Protein AF-A0A937Z5Y4-F1 (afdb_monomer_lite)

Secondary structure (DSSP, 8-state):
--HHHHHHHT---EEP--HHHHHTTSTT---BTTTBGGGGGG-TTTHHHHHHHHHHHHHHHHHHT--EEEE-S-TT--HHHHHHSTTTTS-HHHHHHHHHHHHHHTT-SSSS-EEEE-----SS-TT-GGG-

Radius of gyration: 15.68 Å; chains: 1; bounding box: 41×36×39 Å

Sequence (132 aa):
MEFGDFIRSGRTALGDGSIYERLRRDPAVVVDPFIFHGGLIYDPRFSPTLAAIHREYIDVSRKAGLPMLALTDTWRASADRVARSAHAARDVNADNARFLKTIAAGYGSDGPPIFVGGLIGPKGDAYKPEEA

Structure (mmCIF, N/CA/C/O backbone):
data_AF-A0A937Z5Y4-F1
#
_entry.id   AF-A0A937Z5Y4-F1
#
loop_
_atom_site.group_PDB
_atom_site.id
_atom_site.type_symbol
_atom_site.label_atom_id
_atom_site.label_alt_id
_atom_site.label_comp_id
_atom_site.label_asym_id
_atom_site.label_entity_id
_atom_site.label_seq_id
_atom_site.pdbx_PDB_ins_code
_atom_site.Cartn_x
_atom_site.Cartn_y
_atom_site.Cartn_z
_atom_site.occupancy
_atom_site.B_iso_or_equiv
_atom_site.auth_seq_id
_atom_site.auth_comp_id
_atom_site.auth_asym_id
_atom_site.auth_atom_id
_atom_site.pdbx_PDB_model_num
ATOM 1 N N . MET A 1 1 ? -18.331 8.750 6.735 1.00 83.81 1 MET A N 1
ATOM 2 C CA . MET A 1 1 ? -17.524 9.912 7.168 1.00 83.81 1 MET A CA 1
ATOM 3 C C . MET A 1 1 ? -16.511 10.158 6.079 1.00 83.81 1 MET A C 1
ATOM 5 O O . MET A 1 1 ? -15.745 9.247 5.790 1.00 83.81 1 MET A O 1
ATOM 9 N N . GLU A 1 2 ? -16.533 11.338 5.473 1.00 92.25 2 GLU A N 1
ATOM 10 C CA . GLU A 1 2 ? -15.569 11.703 4.437 1.00 92.25 2 GLU A CA 1
ATOM 11 C C . GLU A 1 2 ? -14.201 12.031 5.048 1.00 92.25 2 GLU A C 1
ATOM 13 O O . GLU A 1 2 ? -14.106 12.477 6.195 1.00 92.25 2 GLU A O 1
ATOM 18 N N . PHE A 1 3 ? -13.127 11.836 4.278 1.00 94.00 3 PHE A N 1
ATOM 19 C CA . PHE A 1 3 ? -11.758 12.061 4.761 1.00 94.00 3 PHE A CA 1
ATOM 20 C C . PHE A 1 3 ? -11.522 13.510 5.216 1.00 94.00 3 PHE A C 1
ATOM 22 O O . PHE A 1 3 ? -10.907 13.745 6.253 1.00 94.00 3 PHE A O 1
ATOM 29 N N . GLY A 1 4 ? -12.067 14.493 4.489 1.00 95.69 4 GLY A N 1
ATOM 30 C CA . GLY A 1 4 ? -11.947 15.908 4.857 1.00 95.69 4 GLY A CA 1
ATOM 31 C C . GLY A 1 4 ? -12.576 16.233 6.216 1.00 95.69 4 GLY A C 1
ATOM 32 O O . GLY A 1 4 ? -12.020 17.020 6.980 1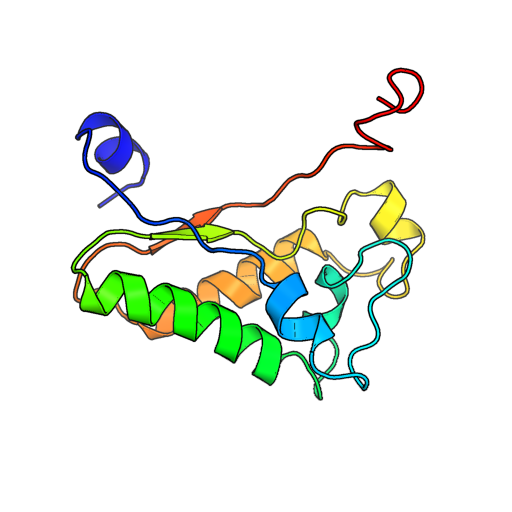.00 95.69 4 GLY A O 1
ATOM 33 N N . ASP A 1 5 ? -13.696 15.591 6.551 1.00 95.69 5 ASP A N 1
ATOM 34 C CA . ASP A 1 5 ? -14.355 15.770 7.848 1.00 95.69 5 ASP A CA 1
ATOM 35 C C . ASP A 1 5 ? -13.576 15.085 8.968 1.00 95.69 5 ASP A C 1
ATOM 37 O O . ASP A 1 5 ? -13.445 15.639 10.059 1.00 95.69 5 ASP A O 1
ATOM 41 N N . PHE A 1 6 ? -12.997 13.914 8.685 1.00 95.62 6 PHE A N 1
ATOM 42 C CA . PHE A 1 6 ? -12.093 13.244 9.614 1.00 95.62 6 PHE A CA 1
ATOM 43 C C . PHE A 1 6 ? -10.899 14.140 9.979 1.00 95.62 6 PHE A C 1
ATOM 45 O O . PHE A 1 6 ? -10.650 14.349 11.166 1.00 95.62 6 PHE A O 1
ATOM 52 N N . ILE A 1 7 ? -10.224 14.745 8.997 1.00 95.62 7 ILE A N 1
ATOM 53 C CA . ILE A 1 7 ? -9.094 15.652 9.255 1.00 95.62 7 ILE A CA 1
ATOM 54 C C . ILE A 1 7 ? -9.520 16.852 10.113 1.00 95.62 7 ILE A C 1
ATOM 56 O O . ILE A 1 7 ? -8.854 17.172 11.096 1.00 95.62 7 ILE A O 1
ATOM 60 N N . ARG A 1 8 ? -10.664 17.481 9.807 1.00 97.31 8 ARG A N 1
ATOM 61 C CA . ARG A 1 8 ? -11.192 18.607 10.604 1.00 97.31 8 ARG A CA 1
ATOM 62 C C . ARG A 1 8 ? -11.590 18.208 12.023 1.00 97.31 8 ARG A C 1
ATOM 64 O O . ARG A 1 8 ? -11.564 19.052 12.912 1.00 97.31 8 ARG A O 1
ATOM 71 N N . SER A 1 9 ? -11.957 16.946 12.241 1.00 95.50 9 SER A N 1
ATOM 72 C CA . SER A 1 9 ? -12.356 16.453 13.562 1.00 95.50 9 SER A CA 1
ATOM 73 C C . SER A 1 9 ? -11.198 16.358 14.561 1.00 95.50 9 SER A C 1
ATOM 75 O O . SER A 1 9 ? -11.455 16.224 15.755 1.00 95.50 9 SER A O 1
ATOM 77 N N . GLY A 1 10 ? -9.939 16.379 14.100 1.00 94.31 10 GLY A N 1
ATOM 78 C CA . GLY A 1 10 ? -8.759 16.243 14.965 1.00 94.31 10 GLY A CA 1
ATOM 79 C C . GLY A 1 10 ? -8.630 14.876 15.650 1.00 94.31 10 GLY A C 1
ATOM 80 O O . GLY A 1 10 ? -7.829 14.718 16.569 1.00 94.31 10 GLY A O 1
ATOM 81 N N . ARG A 1 11 ? -9.431 13.886 15.238 1.00 94.06 11 ARG A N 1
ATOM 82 C CA . ARG A 1 11 ? -9.402 12.529 15.791 1.00 94.06 11 ARG A CA 1
ATOM 83 C C . ARG A 1 11 ? -8.162 11.772 15.324 1.00 94.06 11 ARG A C 1
ATOM 85 O O . ARG A 1 11 ? -7.707 11.924 14.195 1.00 94.06 11 ARG A O 1
ATOM 92 N N . THR A 1 12 ? -7.673 10.880 16.176 1.00 96.19 12 THR A N 1
ATOM 93 C CA . THR A 1 12 ? -6.567 9.977 15.845 1.00 96.19 12 THR A CA 1
ATOM 94 C C . THR A 1 12 ? -7.011 8.877 14.877 1.00 96.19 12 THR A C 1
ATOM 96 O O . THR A 1 12 ? -8.111 8.336 15.007 1.00 96.19 12 THR A O 1
ATOM 99 N N . ALA A 1 13 ? -6.123 8.512 13.952 1.00 96.94 13 ALA A N 1
ATOM 100 C CA . ALA A 1 13 ? -6.197 7.300 13.139 1.00 96.94 13 ALA A CA 1
ATOM 101 C C . ALA A 1 13 ? -4.911 6.484 13.293 1.00 96.94 13 ALA A C 1
ATOM 103 O O . ALA A 1 13 ? -3.868 7.020 13.671 1.00 96.94 13 ALA A O 1
ATOM 104 N N . LEU A 1 14 ? -4.990 5.196 12.973 1.00 98.00 14 LEU A N 1
ATOM 105 C CA . LEU A 1 14 ? -3.813 4.354 12.790 1.00 98.00 14 LEU A CA 1
ATOM 106 C C . LEU A 1 14 ? -3.354 4.398 11.332 1.00 98.00 14 LEU A C 1
ATOM 108 O O . LEU A 1 14 ? -4.175 4.467 10.419 1.00 98.00 14 LEU A O 1
ATOM 112 N N . GLY A 1 15 ? -2.042 4.338 11.135 1.00 96.31 15 GLY A N 1
ATOM 113 C CA . GLY A 1 15 ? -1.435 4.015 9.850 1.00 96.31 15 GLY A CA 1
ATOM 114 C C . GLY A 1 15 ? -0.987 2.559 9.828 1.00 96.31 15 GLY A C 1
ATOM 115 O O . GLY A 1 15 ? -0.737 1.949 10.873 1.00 96.31 15 GLY A O 1
ATOM 116 N N . ASP A 1 16 ? -0.875 2.012 8.632 1.00 94.50 16 ASP A N 1
ATOM 117 C CA . ASP A 1 16 ? -0.178 0.767 8.366 1.00 94.50 16 ASP A CA 1
ATOM 118 C C . ASP A 1 16 ? 1.325 0.872 8.672 1.00 94.50 16 ASP A C 1
ATOM 120 O O . ASP A 1 16 ? 1.964 1.923 8.578 1.00 94.50 16 ASP A O 1
ATOM 124 N N . GLY A 1 17 ? 1.890 -0.257 9.100 1.00 95.31 17 GLY A N 1
ATOM 125 C CA . GLY A 1 17 ? 3.332 -0.428 9.234 1.00 95.31 17 GLY A CA 1
ATOM 126 C C . GLY A 1 17 ? 3.959 -0.923 7.931 1.00 95.31 17 GLY A C 1
ATOM 127 O O . GLY A 1 17 ? 3.320 -0.984 6.884 1.00 95.31 17 GLY A O 1
ATOM 128 N N . SER A 1 18 ? 5.229 -1.327 7.988 1.00 95.44 18 SER A N 1
ATOM 129 C CA . SER A 1 18 ? 5.905 -1.836 6.792 1.00 95.44 18 SER A CA 1
ATOM 130 C C . SER A 1 18 ? 5.331 -3.179 6.330 1.00 95.44 18 SER A C 1
ATOM 132 O O . SER A 1 18 ? 5.569 -4.221 6.947 1.00 95.44 18 SER A O 1
ATOM 134 N N . ILE A 1 19 ? 4.651 -3.156 5.180 1.00 96.88 19 ILE A N 1
ATOM 135 C CA . ILE A 1 19 ? 4.208 -4.349 4.449 1.00 96.88 19 ILE A CA 1
ATOM 136 C C . ILE A 1 19 ? 5.418 -5.198 4.026 1.00 96.88 19 ILE A C 1
ATOM 138 O O . ILE A 1 19 ? 5.449 -6.413 4.233 1.00 96.88 19 ILE A O 1
ATOM 142 N N . TYR A 1 20 ? 6.468 -4.558 3.501 1.00 95.56 20 TYR A N 1
ATOM 143 C CA . TYR A 1 20 ? 7.660 -5.257 3.016 1.00 95.56 20 TYR A CA 1
ATOM 144 C C . TYR A 1 20 ? 8.416 -6.006 4.120 1.00 95.56 20 TYR A C 1
ATOM 146 O O . TYR A 1 20 ? 8.866 -7.128 3.899 1.00 95.56 20 TYR A O 1
ATOM 154 N N . GLU A 1 21 ? 8.521 -5.436 5.324 1.00 96.62 21 GLU A N 1
ATOM 155 C CA . GLU A 1 21 ? 9.193 -6.094 6.458 1.00 96.62 21 GLU A CA 1
ATOM 156 C C . GLU A 1 21 ? 8.519 -7.409 6.868 1.00 96.62 21 GLU A C 1
ATOM 158 O O . GLU A 1 21 ? 9.148 -8.286 7.468 1.00 96.62 21 GLU A O 1
ATOM 163 N N . ARG A 1 22 ? 7.232 -7.553 6.545 1.00 96.00 22 ARG A N 1
ATOM 164 C CA . ARG A 1 22 ? 6.479 -8.787 6.741 1.00 96.00 22 ARG A CA 1
ATOM 165 C C . ARG A 1 22 ? 6.664 -9.752 5.578 1.00 96.00 22 ARG A C 1
ATOM 167 O O . ARG A 1 22 ? 6.920 -10.926 5.825 1.00 96.00 22 ARG A O 1
ATOM 174 N N . LEU A 1 23 ? 6.599 -9.250 4.345 1.00 95.56 23 LEU A N 1
ATOM 175 C CA . LEU A 1 23 ? 6.806 -10.036 3.125 1.00 95.56 23 LEU A CA 1
ATOM 176 C C . LEU A 1 23 ? 8.196 -10.680 3.071 1.00 95.56 23 LEU A C 1
ATOM 178 O O . LEU A 1 23 ? 8.306 -11.874 2.825 1.00 95.56 23 LEU A O 1
ATOM 182 N N . ARG A 1 24 ? 9.258 -9.921 3.368 1.00 94.31 24 ARG A N 1
ATOM 183 C CA . ARG A 1 24 ? 10.654 -10.386 3.242 1.00 94.31 24 ARG A CA 1
ATOM 184 C C . ARG A 1 24 ? 11.042 -11.532 4.183 1.00 94.31 24 ARG A C 1
ATOM 186 O O . ARG A 1 24 ? 12.173 -12.005 4.127 1.00 94.31 24 ARG A O 1
ATOM 193 N N . ARG A 1 25 ? 10.159 -11.913 5.111 1.00 93.12 25 ARG A N 1
ATOM 194 C CA . ARG A 1 25 ? 10.365 -13.053 6.020 1.00 93.12 25 ARG A CA 1
ATOM 195 C C . ARG A 1 25 ? 10.170 -14.385 5.308 1.00 93.12 25 ARG A C 1
ATOM 197 O O . ARG A 1 25 ? 10.704 -15.386 5.771 1.00 93.12 25 ARG A O 1
ATOM 204 N N . ASP A 1 26 ? 9.421 -14.383 4.212 1.00 93.31 26 ASP A N 1
ATOM 205 C CA . ASP A 1 26 ? 9.315 -15.523 3.319 1.00 93.31 26 ASP A CA 1
ATOM 206 C C . ASP A 1 26 ? 10.393 -15.402 2.224 1.00 93.31 26 ASP A C 1
ATOM 208 O O . ASP A 1 26 ? 10.319 -14.493 1.392 1.00 93.31 26 ASP A O 1
ATOM 212 N N . PRO A 1 27 ? 11.406 -16.291 2.202 1.00 92.44 27 PRO A N 1
ATOM 213 C CA . PRO A 1 27 ? 12.475 -16.241 1.208 1.00 92.44 27 PRO A CA 1
ATOM 214 C C . PRO A 1 27 ? 11.991 -16.538 -0.218 1.00 92.44 27 PRO A C 1
ATOM 216 O O . PRO A 1 27 ? 12.729 -16.282 -1.167 1.00 92.44 27 PRO A O 1
ATOM 219 N N . ALA A 1 28 ? 10.778 -17.076 -0.392 1.00 94.12 28 ALA A N 1
ATOM 220 C CA . ALA A 1 28 ? 10.193 -17.290 -1.709 1.00 94.12 28 ALA A CA 1
ATOM 221 C C . ALA A 1 28 ? 9.683 -15.987 -2.349 1.00 94.12 28 ALA A C 1
ATOM 223 O O . ALA A 1 28 ? 9.484 -15.949 -3.566 1.00 94.12 28 ALA A O 1
ATOM 224 N N . VAL A 1 29 ? 9.474 -14.924 -1.561 1.00 93.81 29 VAL A N 1
ATOM 225 C CA . VAL A 1 29 ? 8.998 -13.636 -2.074 1.00 93.81 29 VAL A CA 1
ATOM 226 C C . VAL A 1 29 ? 10.103 -12.961 -2.880 1.00 93.81 29 VAL A C 1
ATOM 228 O O . VAL A 1 29 ? 11.099 -12.479 -2.342 1.00 93.81 29 VAL A O 1
ATOM 231 N N . VAL A 1 30 ? 9.879 -12.864 -4.189 1.00 92.31 30 VAL A N 1
ATOM 232 C CA . VAL A 1 30 ? 10.726 -12.110 -5.116 1.00 92.31 30 VAL A CA 1
ATOM 233 C C . VAL A 1 30 ? 9.987 -10.847 -5.537 1.00 92.31 30 VAL A C 1
ATOM 235 O O . VAL A 1 30 ? 8.861 -10.906 -6.021 1.00 92.31 30 VAL A O 1
ATOM 238 N N . VAL A 1 31 ? 10.626 -9.697 -5.348 1.00 95.19 31 VAL A N 1
ATOM 239 C CA . VAL A 1 31 ? 10.084 -8.377 -5.700 1.00 95.19 31 VAL A CA 1
ATOM 240 C C . VAL A 1 31 ? 10.616 -7.905 -7.052 1.00 95.19 31 VAL A C 1
ATOM 242 O O . VAL A 1 31 ? 11.725 -8.263 -7.447 1.00 95.19 31 VAL A O 1
ATOM 245 N N . ASP A 1 32 ? 9.849 -7.066 -7.750 1.00 96.31 32 ASP A N 1
ATOM 246 C CA . ASP A 1 32 ? 10.295 -6.473 -9.014 1.00 96.31 32 ASP A CA 1
ATOM 247 C C . ASP A 1 32 ? 11.471 -5.499 -8.766 1.00 96.31 32 ASP A C 1
ATOM 249 O O . ASP A 1 32 ? 11.438 -4.720 -7.805 1.00 96.31 32 ASP A O 1
ATOM 253 N N . PRO A 1 33 ? 12.519 -5.499 -9.609 1.00 95.69 33 PRO A N 1
ATOM 254 C CA . PRO A 1 33 ? 13.698 -4.658 -9.396 1.00 95.69 33 PRO A CA 1
ATOM 255 C C . PRO A 1 33 ? 13.424 -3.146 -9.496 1.00 95.69 33 PRO A C 1
ATOM 257 O O . PRO A 1 33 ? 14.183 -2.350 -8.939 1.00 95.69 33 PRO A O 1
ATOM 260 N N . PHE A 1 34 ? 12.354 -2.725 -10.175 1.00 96.25 34 PHE A N 1
ATOM 261 C CA . PHE A 1 34 ? 12.029 -1.317 -10.410 1.00 96.25 34 PHE A CA 1
ATOM 262 C C . PHE A 1 34 ? 10.886 -0.816 -9.532 1.00 96.25 34 PHE A C 1
ATOM 264 O O . PHE A 1 34 ? 11.012 0.273 -8.960 1.00 96.25 34 PHE A O 1
ATOM 271 N N . ILE A 1 35 ? 9.816 -1.608 -9.394 1.00 97.19 35 ILE A N 1
ATOM 272 C CA . ILE A 1 35 ? 8.603 -1.247 -8.636 1.00 97.19 35 ILE A CA 1
ATOM 273 C C . ILE A 1 35 ? 8.446 -2.009 -7.314 1.00 97.19 35 ILE A C 1
ATOM 275 O O . ILE A 1 35 ? 7.473 -1.803 -6.588 1.00 97.19 35 ILE A O 1
ATOM 279 N N . PHE A 1 36 ? 9.422 -2.843 -6.952 1.00 95.56 36 PHE A N 1
ATOM 280 C CA . PHE A 1 36 ? 9.476 -3.546 -5.674 1.00 95.56 36 PHE A CA 1
ATOM 281 C C . PHE A 1 36 ? 8.253 -4.451 -5.443 1.00 95.56 36 PHE A C 1
ATOM 283 O O . PHE A 1 36 ? 7.871 -5.204 -6.339 1.00 95.56 36 PHE A O 1
ATOM 290 N N . HIS A 1 37 ? 7.647 -4.433 -4.252 1.00 96.38 37 HIS A N 1
ATOM 291 C CA . HIS A 1 37 ? 6.492 -5.284 -3.949 1.00 96.38 37 HIS A CA 1
ATOM 292 C C . HIS A 1 37 ? 5.184 -4.822 -4.621 1.00 96.38 37 HIS A C 1
ATOM 294 O O . HIS A 1 37 ? 4.210 -5.567 -4.590 1.00 96.38 37 HIS A O 1
ATOM 300 N N . GLY A 1 38 ? 5.163 -3.671 -5.307 1.00 97.19 38 GLY A N 1
ATOM 301 C CA . GLY A 1 38 ? 3.974 -3.188 -6.020 1.00 97.19 38 GLY A CA 1
ATOM 302 C C . GLY A 1 38 ? 3.531 -4.072 -7.191 1.00 97.19 38 GLY A C 1
ATOM 303 O O . GLY A 1 38 ? 2.389 -3.975 -7.634 1.00 97.19 38 GLY A O 1
ATOM 304 N N . GLY A 1 39 ? 4.411 -4.954 -7.681 1.00 97.44 39 GLY A N 1
ATOM 305 C CA . GLY A 1 39 ? 4.078 -5.977 -8.680 1.00 97.44 39 GLY A CA 1
ATOM 306 C C . GLY A 1 39 ? 3.455 -7.253 -8.098 1.00 97.44 39 GLY A C 1
ATOM 307 O O . GLY A 1 39 ? 2.863 -8.034 -8.842 1.00 97.44 39 GLY A O 1
ATOM 308 N N . LEU A 1 40 ? 3.533 -7.474 -6.776 1.00 97.56 40 LEU A N 1
ATOM 309 C CA . LEU A 1 40 ? 3.077 -8.727 -6.155 1.00 97.56 40 LEU A CA 1
ATOM 310 C C . LEU A 1 40 ? 1.562 -8.932 -6.238 1.00 97.56 40 LEU A C 1
ATOM 312 O O . LEU A 1 40 ? 1.107 -10.071 -6.161 1.00 97.56 40 LEU A O 1
ATOM 316 N N . ILE A 1 41 ? 0.779 -7.872 -6.464 1.00 97.94 41 ILE A N 1
ATOM 317 C CA . ILE A 1 41 ? -0.666 -7.986 -6.713 1.00 97.94 41 ILE A CA 1
ATOM 318 C C . ILE A 1 41 ? -0.995 -8.853 -7.940 1.00 97.94 41 ILE A C 1
ATOM 320 O O . ILE A 1 41 ? -2.095 -9.396 -8.025 1.00 97.94 41 ILE A O 1
ATOM 324 N N . TYR A 1 42 ? -0.054 -9.005 -8.878 1.00 97.88 42 TYR A N 1
ATOM 325 C CA . TYR A 1 42 ? -0.230 -9.807 -10.089 1.00 97.88 42 TYR A CA 1
ATOM 326 C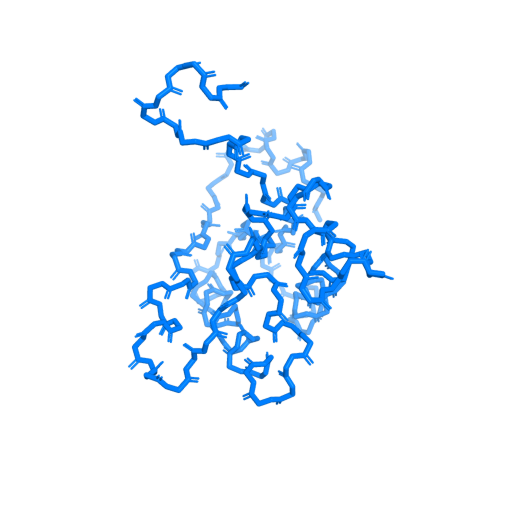 C . TYR A 1 42 ? 0.284 -11.240 -9.954 1.00 97.88 42 TYR A C 1
ATOM 328 O O . TYR A 1 42 ? 0.010 -12.055 -10.835 1.00 97.88 42 TYR A O 1
ATOM 336 N N . ASP A 1 43 ? 1.026 -11.559 -8.891 1.00 96.38 43 ASP A N 1
ATOM 337 C CA . ASP A 1 43 ? 1.485 -12.922 -8.641 1.00 96.38 43 ASP A CA 1
ATOM 338 C C . ASP A 1 43 ? 0.408 -13.675 -7.846 1.00 96.38 43 ASP A C 1
ATOM 340 O O . ASP A 1 43 ? 0.192 -13.364 -6.671 1.00 96.38 43 ASP A O 1
ATOM 344 N N . PRO A 1 44 ? -0.271 -14.681 -8.428 1.00 96.06 44 PRO A N 1
ATOM 345 C CA . PRO A 1 44 ? -1.328 -15.413 -7.733 1.00 96.06 44 PRO A CA 1
ATOM 346 C C . PRO A 1 44 ? -0.824 -16.179 -6.502 1.00 96.06 44 PRO A C 1
ATOM 348 O O . PRO A 1 44 ? -1.626 -16.553 -5.651 1.00 96.06 44 PRO A O 1
ATOM 351 N N . ARG A 1 45 ? 0.490 -16.411 -6.387 1.00 95.12 45 ARG A N 1
ATOM 352 C CA . ARG A 1 45 ? 1.099 -17.067 -5.225 1.00 95.12 45 ARG A CA 1
ATOM 353 C C . ARG A 1 45 ? 1.234 -16.114 -4.039 1.00 95.12 45 ARG A C 1
ATOM 355 O O . ARG A 1 45 ? 1.122 -16.559 -2.903 1.00 95.12 45 ARG A O 1
ATOM 362 N N . PHE A 1 46 ? 1.459 -14.820 -4.291 1.00 95.69 46 PHE A N 1
ATOM 363 C CA . PHE A 1 46 ? 1.783 -13.840 -3.245 1.00 95.69 46 PHE A CA 1
ATOM 364 C C . PHE A 1 46 ? 0.719 -12.768 -3.027 1.00 95.69 46 PHE A C 1
ATOM 366 O O . PHE A 1 46 ? 0.651 -12.217 -1.928 1.00 95.69 46 PHE A O 1
ATOM 373 N N . SER A 1 47 ? -0.156 -12.498 -3.998 1.00 97.31 47 SER A N 1
ATOM 374 C CA . SER A 1 47 ? -1.262 -11.554 -3.811 1.00 97.31 47 SER A CA 1
ATOM 375 C C . SER A 1 47 ? -2.193 -11.926 -2.642 1.00 97.31 47 SER A C 1
ATOM 377 O O . SER A 1 47 ? -2.606 -11.009 -1.924 1.00 97.31 47 SER A O 1
ATOM 379 N N . PRO A 1 48 ? -2.464 -13.215 -2.321 1.00 97.56 48 PRO A N 1
ATOM 380 C CA . PRO A 1 48 ? -3.223 -13.561 -1.118 1.00 97.56 48 PRO A CA 1
ATOM 381 C C . PRO A 1 48 ? -2.476 -13.213 0.175 1.00 97.56 48 PRO A C 1
ATOM 383 O O . PRO A 1 48 ? -3.089 -12.700 1.111 1.00 97.56 48 PRO A O 1
ATOM 386 N N . THR A 1 49 ? -1.159 -13.438 0.218 1.00 97.00 49 THR A N 1
ATOM 387 C CA . THR A 1 49 ? -0.299 -13.086 1.361 1.00 97.00 49 THR A CA 1
ATOM 388 C C . THR A 1 49 ? -0.242 -11.575 1.561 1.00 97.00 49 THR A C 1
ATOM 390 O O . THR A 1 49 ? -0.383 -11.093 2.683 1.00 97.00 49 THR A O 1
ATOM 393 N N . LEU A 1 50 ? -0.111 -10.813 0.473 1.00 97.75 50 LEU A N 1
ATOM 394 C CA . LEU A 1 50 ? -0.169 -9.354 0.504 1.00 97.75 50 LEU A CA 1
ATOM 395 C C . LEU A 1 50 ? -1.518 -8.864 1.054 1.00 97.75 50 LEU A C 1
ATOM 397 O O . LEU A 1 50 ? -1.554 -8.024 1.952 1.00 97.75 50 LEU A O 1
ATOM 401 N N . ALA A 1 51 ? -2.628 -9.443 0.584 1.00 98.44 51 ALA A N 1
ATOM 402 C CA . ALA A 1 51 ? -3.957 -9.117 1.094 1.00 98.44 51 ALA A CA 1
ATOM 403 C C . ALA A 1 51 ? -4.115 -9.468 2.580 1.00 98.44 51 ALA A C 1
ATOM 405 O O . ALA A 1 51 ? -4.756 -8.723 3.317 1.00 98.44 51 ALA A O 1
ATOM 406 N N . ALA A 1 52 ? -3.554 -10.595 3.028 1.00 98.19 52 ALA A N 1
ATOM 407 C CA . ALA A 1 52 ? -3.579 -10.994 4.432 1.00 98.19 52 ALA A CA 1
ATOM 408 C C . ALA A 1 52 ? -2.845 -9.977 5.317 1.00 98.19 52 ALA A C 1
ATOM 410 O O . ALA A 1 52 ? -3.396 -9.552 6.325 1.00 98.19 52 ALA A O 1
ATOM 411 N N . ILE A 1 53 ? -1.668 -9.503 4.900 1.00 98.25 53 ILE A N 1
ATOM 412 C CA . ILE A 1 53 ? -0.916 -8.491 5.653 1.00 98.25 53 ILE A CA 1
ATOM 413 C C . ILE A 1 53 ? -1.716 -7.185 5.794 1.00 98.25 53 ILE A C 1
ATOM 415 O O . ILE A 1 53 ? -1.794 -6.641 6.896 1.00 98.25 53 ILE A O 1
ATOM 419 N N . HIS A 1 54 ? -2.336 -6.703 4.711 1.00 98.56 54 HIS A N 1
ATOM 420 C CA . HIS A 1 54 ? -3.215 -5.525 4.752 1.00 98.56 54 HIS A CA 1
ATOM 421 C C . HIS A 1 54 ? -4.402 -5.727 5.700 1.00 98.56 54 HIS A C 1
ATOM 423 O O . HIS A 1 54 ? -4.676 -4.864 6.535 1.00 98.56 54 HIS A O 1
ATOM 429 N N . ARG A 1 55 ? -5.076 -6.884 5.618 1.00 98.50 55 ARG A N 1
ATOM 430 C CA . ARG A 1 55 ? -6.178 -7.239 6.529 1.00 98.50 55 ARG A CA 1
ATOM 431 C C . ARG A 1 55 ? -5.737 -7.220 7.982 1.00 98.50 55 ARG A C 1
ATOM 433 O O . ARG A 1 55 ? -6.407 -6.614 8.800 1.00 98.50 55 ARG A O 1
ATOM 440 N N . GLU A 1 56 ? -4.580 -7.783 8.299 1.00 98.06 56 GLU A N 1
ATOM 441 C CA . GLU A 1 56 ? -4.099 -7.804 9.677 1.00 98.06 56 GLU A CA 1
ATOM 442 C C . GLU A 1 56 ? -3.845 -6.398 10.250 1.00 98.06 56 GLU A C 1
ATOM 444 O O . GLU A 1 56 ? -4.115 -6.166 11.428 1.00 98.06 56 GLU A O 1
ATOM 449 N N . TYR A 1 57 ? -3.379 -5.434 9.444 1.00 98.38 57 TYR A N 1
ATOM 450 C CA . TYR A 1 57 ? -3.286 -4.038 9.894 1.00 98.38 57 TYR A CA 1
ATOM 451 C C . TYR A 1 57 ? -4.669 -3.408 10.120 1.00 98.38 57 TYR A C 1
ATOM 453 O O . TYR A 1 57 ? -4.874 -2.722 11.125 1.00 98.38 57 TYR A O 1
ATOM 461 N N . ILE A 1 58 ? -5.632 -3.686 9.238 1.00 98.25 58 ILE A N 1
ATOM 462 C CA . ILE A 1 58 ? -7.020 -3.233 9.399 1.00 98.25 58 ILE A CA 1
ATOM 463 C C . ILE A 1 58 ? -7.664 -3.874 10.636 1.00 98.25 58 ILE A C 1
ATOM 465 O O . ILE A 1 58 ? -8.326 -3.189 11.411 1.00 98.25 58 ILE A O 1
ATOM 469 N N . ASP A 1 59 ? -7.437 -5.161 10.889 1.00 98.12 59 ASP A N 1
ATOM 470 C CA . ASP A 1 59 ? -7.970 -5.878 12.050 1.00 98.12 59 ASP A CA 1
ATOM 471 C C . ASP A 1 59 ? -7.494 -5.248 13.365 1.00 98.12 59 ASP A C 1
ATOM 473 O O . ASP A 1 59 ? -8.269 -5.121 14.318 1.00 98.12 59 ASP A O 1
ATOM 477 N N . VAL A 1 60 ? -6.238 -4.787 13.413 1.00 97.94 60 VAL A N 1
ATOM 478 C CA . VAL A 1 60 ? -5.707 -4.036 14.560 1.00 97.94 60 VAL A CA 1
ATOM 479 C C . VAL A 1 60 ? -6.480 -2.732 14.766 1.00 97.94 60 VAL A C 1
ATOM 481 O O . VAL A 1 60 ? -6.865 -2.434 15.901 1.00 97.94 60 VAL A O 1
ATOM 484 N N . SER A 1 61 ? -6.767 -1.973 13.702 1.00 97.38 61 SER A N 1
ATOM 485 C CA . SER A 1 61 ? -7.545 -0.731 13.819 1.00 97.38 61 SER A CA 1
ATOM 486 C C . SER A 1 61 ? -8.989 -0.990 14.243 1.00 97.38 61 SER A C 1
ATOM 488 O O . SER A 1 61 ? -9.521 -0.277 15.099 1.00 97.38 61 SER A O 1
ATOM 490 N N . ARG A 1 62 ? -9.601 -2.060 13.722 1.00 96.94 62 ARG A N 1
ATOM 491 C CA . ARG A 1 62 ? -10.950 -2.505 14.091 1.00 96.94 62 ARG A CA 1
ATOM 492 C C . ARG A 1 62 ? -11.023 -2.882 15.561 1.00 96.94 62 ARG A C 1
ATOM 494 O O . ARG A 1 62 ? -11.899 -2.385 16.265 1.00 96.94 62 ARG A O 1
ATOM 501 N N . LYS A 1 63 ? -10.067 -3.675 16.049 1.00 97.44 63 LYS A N 1
ATOM 502 C CA . LYS A 1 63 ? -9.969 -4.049 17.466 1.00 97.44 63 LYS A CA 1
ATOM 503 C C . LYS A 1 63 ? -9.770 -2.833 18.374 1.00 97.44 63 LYS A C 1
ATOM 505 O O . LYS A 1 63 ? -10.296 -2.813 19.483 1.00 97.44 63 LYS A O 1
ATOM 510 N N . ALA A 1 64 ? -9.032 -1.826 17.910 1.00 97.19 64 ALA A N 1
ATOM 511 C CA . ALA A 1 64 ? -8.814 -0.581 18.642 1.00 97.19 64 ALA A CA 1
ATOM 512 C C . ALA A 1 64 ? -9.995 0.406 18.559 1.00 97.19 64 ALA A C 1
ATOM 514 O O . ALA A 1 64 ? -9.991 1.412 19.264 1.00 97.19 64 ALA A O 1
ATOM 515 N N . GLY A 1 65 ? -10.990 0.164 17.698 1.00 96.81 65 GLY A N 1
ATOM 516 C CA . GLY A 1 65 ? -12.083 1.109 17.460 1.00 96.81 65 GLY A CA 1
ATOM 517 C C . GLY A 1 65 ? -11.624 2.425 16.816 1.00 96.81 65 GLY A C 1
ATOM 518 O O . GLY A 1 65 ? -12.291 3.450 16.973 1.00 96.81 65 GLY A O 1
ATOM 519 N N . LEU A 1 66 ? -10.499 2.412 16.092 1.00 97.31 66 LEU A N 1
ATOM 520 C CA . LEU A 1 66 ? -9.901 3.598 15.478 1.00 97.31 66 LEU A CA 1
ATOM 521 C C . LEU A 1 66 ? -10.014 3.575 13.946 1.00 97.31 66 LEU A C 1
ATOM 523 O O . LEU A 1 66 ? -9.893 2.507 13.338 1.00 97.31 66 LEU A O 1
ATOM 527 N N . PRO A 1 67 ? -10.210 4.745 13.303 1.00 97.50 67 PRO A N 1
ATOM 528 C CA . PRO A 1 67 ? -10.044 4.878 11.862 1.00 97.50 67 PRO A CA 1
ATOM 529 C C . PRO A 1 67 ? -8.653 4.427 11.414 1.00 97.50 67 PRO A C 1
ATOM 531 O O . PRO A 1 67 ? -7.690 4.522 12.180 1.00 97.50 67 PRO A O 1
ATOM 534 N N . MET A 1 68 ? -8.541 4.004 10.160 1.00 97.56 68 MET A N 1
ATOM 535 C CA . MET A 1 68 ? -7.260 3.644 9.557 1.00 97.56 68 MET A CA 1
ATOM 536 C C . MET A 1 68 ? -7.016 4.427 8.275 1.00 97.56 68 MET A C 1
ATOM 538 O O . MET A 1 68 ? -7.931 4.599 7.475 1.00 97.56 68 MET A O 1
ATOM 542 N N . LEU A 1 69 ? -5.777 4.859 8.069 1.00 97.69 69 LEU A N 1
ATOM 543 C CA . LEU A 1 69 ? -5.244 5.201 6.757 1.00 97.69 69 LEU A CA 1
ATOM 544 C C . LEU A 1 69 ? -4.426 3.998 6.278 1.00 97.69 69 LEU A C 1
ATOM 546 O O . LEU A 1 69 ? -3.436 3.672 6.917 1.00 97.69 69 LEU A O 1
ATOM 550 N N . ALA A 1 70 ? -4.880 3.331 5.219 1.00 98.19 70 ALA A N 1
ATOM 551 C CA . ALA A 1 70 ? -4.189 2.223 4.567 1.00 98.19 70 ALA A CA 1
ATOM 552 C C . ALA A 1 70 ? -3.594 2.709 3.244 1.00 98.19 70 ALA A C 1
ATOM 554 O O . ALA A 1 70 ? -4.276 3.391 2.468 1.00 98.19 70 ALA A O 1
ATOM 555 N N . LEU A 1 71 ? -2.342 2.365 2.972 1.00 98.50 71 LEU A N 1
ATOM 556 C CA . LEU A 1 71 ? -1.577 2.911 1.862 1.00 98.50 71 LEU A CA 1
ATOM 557 C C . LEU A 1 71 ? -1.296 1.841 0.806 1.00 98.50 71 LEU A C 1
ATOM 559 O O . LEU A 1 71 ? -1.009 0.686 1.106 1.00 98.50 71 LEU A O 1
ATOM 563 N N . THR A 1 72 ? -1.405 2.218 -0.466 1.00 98.69 72 THR A N 1
ATOM 564 C CA . THR A 1 72 ? -1.127 1.306 -1.581 1.00 98.69 72 THR A CA 1
ATOM 565 C C . THR A 1 72 ? 0.346 0.899 -1.625 1.00 98.69 72 THR A C 1
ATOM 567 O O . THR A 1 72 ? 1.229 1.673 -1.264 1.00 98.69 72 THR A O 1
ATOM 570 N N . ASP A 1 73 ? 0.640 -0.275 -2.185 1.00 98.12 73 ASP A N 1
ATOM 571 C CA . ASP A 1 73 ? 2.004 -0.803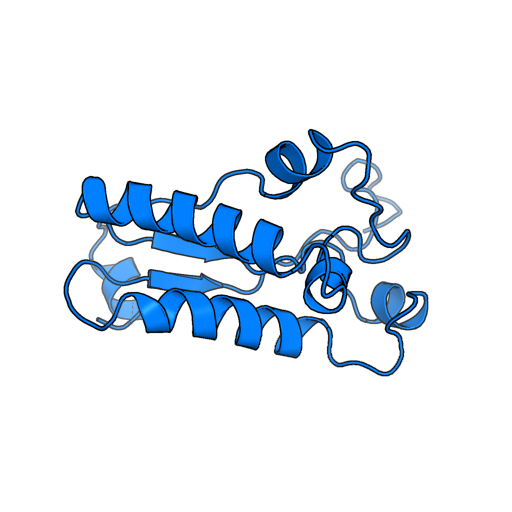 -2.351 1.00 98.12 73 ASP A CA 1
ATOM 572 C C . ASP A 1 73 ? 2.792 -0.115 -3.496 1.00 98.12 73 ASP A C 1
ATOM 574 O O . ASP A 1 73 ? 3.523 -0.734 -4.268 1.00 98.12 73 ASP A O 1
ATOM 578 N N . THR A 1 74 ? 2.633 1.204 -3.645 1.00 98.25 74 THR A N 1
ATOM 579 C CA . THR A 1 74 ? 3.050 1.991 -4.820 1.00 98.25 74 THR A CA 1
ATOM 580 C C . THR A 1 74 ? 4.235 2.917 -4.566 1.00 98.25 74 THR A C 1
ATOM 582 O O . THR A 1 74 ? 4.559 3.734 -5.424 1.00 98.25 74 THR A O 1
ATOM 585 N N . TRP A 1 75 ? 4.946 2.769 -3.441 1.00 96.62 75 TRP A N 1
ATOM 586 C CA . TRP A 1 75 ? 6.090 3.628 -3.086 1.00 96.62 75 TRP A CA 1
ATOM 587 C C . TRP A 1 75 ? 7.110 3.791 -4.231 1.00 96.62 75 TRP A C 1
ATOM 589 O O . TRP A 1 75 ? 7.646 4.876 -4.431 1.00 96.62 75 TRP A O 1
ATOM 599 N N . ARG A 1 76 ? 7.374 2.728 -5.010 1.00 96.12 76 ARG A N 1
ATOM 600 C CA . ARG A 1 76 ? 8.287 2.750 -6.174 1.00 96.12 76 ARG A CA 1
ATOM 601 C C . ARG A 1 76 ? 7.584 2.693 -7.537 1.00 96.12 76 ARG A C 1
ATOM 603 O O . ARG A 1 76 ? 8.248 2.483 -8.546 1.00 96.12 76 ARG A O 1
ATOM 610 N N . ALA A 1 77 ? 6.272 2.891 -7.607 1.00 97.19 77 ALA A N 1
ATOM 611 C CA . ALA A 1 77 ? 5.498 2.753 -8.842 1.00 97.19 77 ALA A CA 1
ATOM 612 C C . ALA A 1 77 ? 5.404 4.062 -9.657 1.00 97.19 77 ALA A C 1
ATOM 614 O O . ALA A 1 77 ? 4.350 4.381 -10.204 1.00 97.19 77 ALA A O 1
ATOM 615 N N . SER A 1 78 ? 6.489 4.840 -9.759 1.00 96.00 78 SER A N 1
ATOM 616 C CA . SER A 1 78 ? 6.522 6.006 -10.656 1.00 96.00 78 SER A CA 1
ATOM 617 C C . SER A 1 78 ? 6.488 5.575 -12.128 1.00 96.00 78 SER A C 1
ATOM 619 O O . SER A 1 78 ? 6.903 4.463 -12.456 1.00 96.00 78 SER A O 1
ATOM 621 N N . ALA A 1 79 ? 6.025 6.453 -13.025 1.00 95.50 79 ALA A N 1
ATOM 622 C CA . ALA A 1 79 ? 5.855 6.132 -14.447 1.00 95.50 79 ALA A CA 1
ATOM 623 C C . ALA A 1 79 ? 7.127 5.539 -15.091 1.00 95.50 79 ALA A C 1
ATOM 625 O O . ALA A 1 79 ? 7.066 4.466 -15.688 1.00 95.50 79 ALA A O 1
ATOM 626 N N . ASP A 1 80 ? 8.292 6.164 -14.883 1.00 95.31 80 ASP A N 1
ATOM 627 C CA . ASP A 1 80 ? 9.593 5.663 -15.356 1.00 95.31 80 ASP A CA 1
ATOM 628 C C . ASP A 1 80 ? 9.955 4.275 -14.810 1.00 95.31 80 ASP A C 1
ATOM 630 O O . ASP A 1 80 ? 10.516 3.438 -15.518 1.00 95.31 80 ASP A O 1
ATOM 634 N N . ARG A 1 81 ? 9.652 4.008 -13.535 1.00 97.00 81 ARG A N 1
ATOM 635 C CA . ARG A 1 81 ? 9.944 2.710 -12.909 1.00 97.00 81 ARG A CA 1
ATOM 636 C C . ARG A 1 81 ? 9.002 1.631 -13.429 1.00 97.00 81 ARG A C 1
ATOM 638 O O . ARG A 1 81 ? 9.461 0.536 -13.739 1.00 97.00 81 ARG A O 1
ATOM 645 N N . VAL A 1 82 ? 7.717 1.948 -13.589 1.00 98.06 82 VAL A N 1
ATOM 646 C CA . VAL A 1 82 ? 6.728 1.039 -14.185 1.00 98.06 82 VAL A CA 1
ATOM 647 C C . VAL A 1 82 ? 7.127 0.682 -15.614 1.00 98.06 82 VAL A C 1
ATOM 649 O O . VAL A 1 82 ? 7.156 -0.503 -15.937 1.00 98.06 82 VAL A O 1
ATOM 652 N N . ALA A 1 83 ? 7.534 1.658 -16.431 1.00 97.69 83 ALA A N 1
ATOM 653 C CA . ALA A 1 83 ? 7.975 1.434 -17.810 1.00 97.69 83 ALA A CA 1
ATOM 654 C C . ALA A 1 83 ? 9.175 0.472 -17.932 1.00 97.69 83 ALA A C 1
ATOM 656 O O . ALA A 1 83 ? 9.353 -0.165 -18.967 1.00 97.69 83 ALA A O 1
ATOM 657 N N . ARG A 1 84 ? 9.988 0.347 -16.875 1.00 97.56 84 ARG A N 1
ATOM 658 C CA . ARG A 1 84 ? 11.147 -0.561 -16.809 1.00 97.56 84 ARG A CA 1
ATOM 659 C C . ARG A 1 84 ? 10.832 -1.910 -16.154 1.00 97.56 84 ARG A C 1
ATOM 661 O O . ARG A 1 84 ? 11.646 -2.823 -16.236 1.00 97.56 84 ARG A O 1
ATOM 668 N N . SER A 1 85 ? 9.685 -2.027 -15.490 1.00 97.50 85 SER A N 1
ATOM 669 C CA . SER A 1 85 ? 9.259 -3.230 -14.769 1.00 97.50 85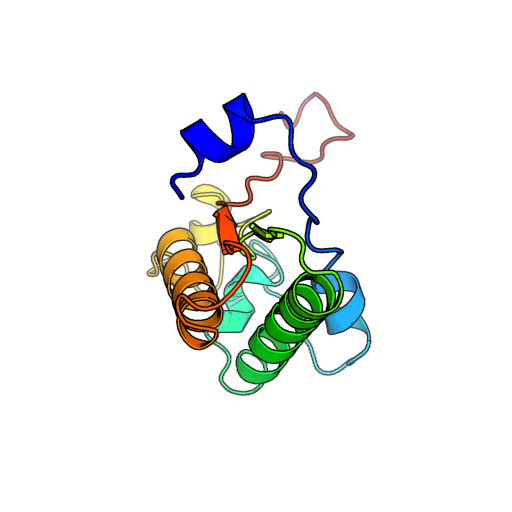 SER A CA 1
ATOM 670 C C . SER A 1 85 ? 8.725 -4.3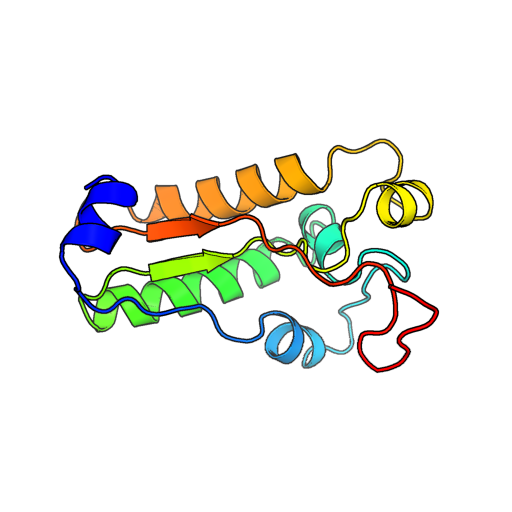22 -15.694 1.00 97.50 85 SER A C 1
ATOM 672 O O . SER A 1 85 ? 8.389 -4.073 -16.855 1.00 97.50 85 SER A O 1
ATOM 674 N N . ALA A 1 86 ? 8.518 -5.520 -15.141 1.00 96.25 86 ALA A N 1
ATOM 675 C CA . ALA A 1 86 ? 7.786 -6.592 -15.825 1.00 96.25 86 ALA A CA 1
ATOM 676 C C . ALA A 1 86 ? 6.315 -6.228 -16.147 1.00 96.25 86 ALA A C 1
ATOM 678 O O . ALA A 1 86 ? 5.622 -6.964 -16.850 1.00 96.25 86 ALA A O 1
ATOM 679 N N . HIS A 1 87 ? 5.824 -5.092 -15.640 1.00 97.44 87 HIS A N 1
ATOM 680 C CA . HIS A 1 87 ? 4.435 -4.650 -15.719 1.00 97.44 87 HIS A CA 1
ATOM 681 C C . HIS A 1 87 ? 4.264 -3.335 -16.497 1.00 97.44 87 HIS A C 1
ATOM 683 O O . HIS A 1 87 ? 3.279 -2.633 -16.289 1.00 97.44 87 HIS A O 1
ATOM 689 N N . ALA A 1 88 ? 5.178 -3.014 -17.419 1.00 97.44 88 ALA A N 1
ATOM 690 C CA . ALA A 1 88 ? 5.171 -1.768 -18.199 1.00 97.44 88 ALA A CA 1
ATOM 691 C C . ALA A 1 88 ? 3.856 -1.471 -18.952 1.00 97.44 88 ALA A C 1
ATOM 693 O O . ALA A 1 88 ? 3.534 -0.312 -19.192 1.00 97.44 88 ALA A O 1
ATOM 694 N N . ALA A 1 89 ? 3.081 -2.502 -19.301 1.00 97.00 89 ALA A N 1
ATOM 695 C CA . ALA A 1 89 ? 1.792 -2.368 -19.986 1.00 97.00 89 ALA A CA 1
ATOM 696 C C . ALA A 1 89 ? 0.578 -2.260 -19.037 1.00 97.00 89 ALA A C 1
ATOM 698 O O . ALA A 1 89 ? -0.562 -2.352 -19.491 1.00 97.00 89 ALA A O 1
ATOM 699 N N . ARG A 1 90 ? 0.795 -2.130 -17.722 1.00 97.62 90 ARG A N 1
ATOM 700 C CA . ARG A 1 90 ? -0.270 -2.081 -16.710 1.00 97.62 90 ARG A CA 1
ATOM 701 C C . ARG A 1 90 ? -0.333 -0.728 -16.022 1.00 97.62 90 ARG A C 1
ATOM 703 O O . ARG A 1 90 ? 0.684 -0.076 -15.798 1.00 97.62 90 ARG A O 1
ATOM 710 N N . ASP A 1 91 ? -1.532 -0.367 -15.579 1.00 98.12 91 ASP A N 1
ATOM 711 C CA . ASP A 1 91 ? -1.727 0.750 -14.659 1.00 98.12 91 ASP A CA 1
ATOM 712 C C . ASP A 1 91 ? -1.500 0.278 -13.217 1.00 98.12 91 ASP A C 1
ATOM 714 O O . ASP A 1 91 ? -2.435 0.028 -12.454 1.00 98.12 91 ASP A O 1
ATOM 718 N N . VAL A 1 92 ? -0.222 0.122 -12.856 1.00 98.56 92 VAL A N 1
ATOM 719 C CA . VAL A 1 92 ? 0.204 -0.418 -11.554 1.00 98.56 92 VAL A CA 1
ATOM 720 C C . VAL A 1 92 ? -0.383 0.360 -10.378 1.00 98.56 92 VAL A C 1
ATOM 722 O O . VAL A 1 92 ? -0.747 -0.249 -9.371 1.00 98.56 92 VAL A O 1
ATOM 725 N N . ASN A 1 93 ? -0.509 1.682 -10.493 1.00 98.56 93 ASN A N 1
ATOM 726 C CA . ASN A 1 93 ? -1.056 2.505 -9.418 1.00 98.56 93 ASN A CA 1
ATOM 727 C C . ASN A 1 93 ? -2.563 2.286 -9.264 1.00 98.56 93 ASN A C 1
ATOM 729 O O . ASN A 1 93 ? -3.032 2.048 -8.148 1.00 98.56 93 ASN A O 1
ATOM 733 N N . ALA A 1 94 ? -3.324 2.313 -10.364 1.00 98.56 94 ALA A N 1
ATOM 734 C CA . ALA A 1 94 ? -4.763 2.079 -10.295 1.00 98.56 94 ALA A CA 1
ATOM 735 C C . ALA A 1 94 ? -5.098 0.641 -9.880 1.00 98.56 94 ALA A C 1
ATOM 737 O O . ALA A 1 94 ? -6.057 0.433 -9.135 1.00 98.56 94 ALA A O 1
ATOM 738 N N . ASP A 1 95 ? -4.310 -0.343 -10.316 1.00 98.75 95 ASP A N 1
ATOM 739 C CA . ASP A 1 95 ? -4.477 -1.744 -9.926 1.00 98.75 95 ASP A CA 1
ATOM 740 C C . ASP A 1 95 ? -4.227 -1.950 -8.425 1.00 98.75 95 ASP A C 1
ATOM 742 O O . ASP A 1 95 ? -5.058 -2.561 -7.751 1.00 98.75 95 ASP A O 1
ATOM 746 N N . ASN A 1 96 ? -3.167 -1.360 -7.860 1.00 98.75 96 ASN A N 1
ATOM 747 C CA . ASN A 1 96 ? -2.928 -1.394 -6.411 1.00 98.75 96 ASN A CA 1
ATOM 748 C C . ASN A 1 96 ? -4.035 -0.673 -5.625 1.00 98.75 96 ASN A C 1
ATOM 750 O O . ASN A 1 96 ? -4.500 -1.171 -4.598 1.00 98.75 96 ASN A O 1
ATOM 754 N N . ALA A 1 97 ? -4.519 0.469 -6.123 1.00 98.75 97 ALA A N 1
ATOM 755 C CA . ALA A 1 97 ? -5.637 1.174 -5.502 1.00 98.75 97 ALA A CA 1
ATOM 756 C C . ALA A 1 97 ? -6.927 0.338 -5.519 1.00 98.75 97 ALA A C 1
ATOM 758 O O . ALA A 1 97 ? -7.638 0.288 -4.515 1.00 98.75 97 ALA A O 1
ATOM 759 N N . ARG A 1 98 ? -7.235 -0.343 -6.631 1.00 98.81 98 ARG A N 1
ATOM 760 C CA . ARG A 1 98 ? -8.376 -1.272 -6.727 1.00 98.81 98 ARG A CA 1
ATOM 761 C C . ARG A 1 98 ? -8.227 -2.447 -5.766 1.00 98.81 98 ARG A C 1
ATOM 763 O O . ARG A 1 98 ? -9.194 -2.796 -5.089 1.00 98.81 98 ARG A O 1
ATOM 770 N N . PHE A 1 99 ? -7.033 -3.028 -5.687 1.00 98.81 99 PHE A N 1
ATOM 771 C CA . PHE A 1 99 ? -6.728 -4.141 -4.794 1.00 98.81 99 PHE A CA 1
ATOM 772 C C . PHE A 1 99 ? -6.987 -3.767 -3.329 1.00 98.81 99 PHE A C 1
ATOM 774 O O . PHE A 1 99 ? -7.795 -4.413 -2.659 1.00 98.81 99 PHE A O 1
ATOM 781 N N . LEU A 1 100 ? -6.409 -2.658 -2.858 1.00 98.69 100 LEU A N 1
ATOM 782 C CA . LEU A 1 100 ? -6.576 -2.217 -1.473 1.00 98.69 100 LEU A CA 1
ATOM 783 C C . LEU A 1 100 ? -8.007 -1.749 -1.165 1.00 98.69 100 LEU A C 1
ATOM 785 O O . LEU A 1 100 ? -8.545 -2.067 -0.106 1.00 98.69 100 LEU A O 1
ATOM 789 N N . LYS A 1 101 ? -8.679 -1.075 -2.110 1.00 98.56 101 LYS A N 1
ATOM 790 C CA . LYS A 1 101 ? -10.108 -0.737 -1.974 1.00 98.56 101 LYS A CA 1
ATOM 791 C C . LYS A 1 101 ? -10.987 -1.978 -1.850 1.00 98.56 101 LYS A C 1
ATOM 793 O O . LYS A 1 101 ? -11.929 -1.961 -1.066 1.00 98.56 101 LYS A O 1
ATOM 798 N N . THR A 1 102 ? -10.678 -3.049 -2.580 1.00 98.62 102 THR A N 1
ATOM 799 C CA . THR A 1 102 ? -11.409 -4.322 -2.479 1.00 98.62 102 THR A CA 1
ATOM 800 C C . THR A 1 102 ? -11.239 -4.941 -1.093 1.00 98.62 102 THR A C 1
ATOM 802 O O . THR A 1 102 ? -12.214 -5.401 -0.503 1.00 98.62 102 THR A O 1
ATOM 805 N N . ILE A 1 103 ? -10.023 -4.902 -0.535 1.00 98.56 103 ILE A N 1
ATOM 806 C CA . ILE A 1 103 ? -9.764 -5.366 0.834 1.00 98.56 103 ILE A CA 1
ATOM 807 C C . ILE A 1 103 ? -10.560 -4.531 1.841 1.00 98.56 103 ILE A C 1
ATOM 809 O O . ILE A 1 103 ? -11.290 -5.098 2.650 1.00 98.56 103 ILE A O 1
ATOM 813 N N . ALA A 1 104 ? -10.467 -3.200 1.763 1.00 98.00 104 ALA A N 1
ATOM 814 C CA . ALA A 1 104 ? -11.167 -2.292 2.670 1.00 98.00 104 ALA A CA 1
ATOM 815 C C . ALA A 1 104 ? -12.696 -2.456 2.599 1.00 98.00 104 ALA A C 1
ATOM 817 O O . ALA A 1 104 ? -13.357 -2.494 3.635 1.00 98.00 104 ALA A O 1
ATOM 818 N N . ALA A 1 105 ? -13.257 -2.618 1.395 1.00 97.50 105 ALA A N 1
ATOM 819 C CA . ALA A 1 105 ? -14.687 -2.848 1.192 1.00 97.50 105 ALA A CA 1
ATOM 820 C C . ALA A 1 105 ? -15.181 -4.151 1.844 1.00 97.50 105 ALA A C 1
ATOM 822 O O . ALA A 1 105 ? -16.324 -4.210 2.295 1.00 97.50 105 ALA A O 1
ATOM 823 N N . GLY A 1 106 ? -14.321 -5.170 1.958 1.00 97.69 106 GLY A N 1
ATOM 824 C CA . GLY A 1 106 ? -14.639 -6.434 2.629 1.00 97.69 106 GLY A CA 1
ATOM 825 C C . GLY A 1 106 ? -14.942 -6.304 4.127 1.00 97.69 106 GLY A C 1
ATOM 826 O O . GLY A 1 106 ? -15.558 -7.200 4.693 1.00 97.69 106 GLY A O 1
ATOM 827 N N . TYR A 1 107 ? -14.565 -5.189 4.762 1.00 97.25 107 TYR A N 1
ATOM 828 C CA . TYR A 1 107 ? -14.898 -4.896 6.161 1.00 97.25 107 TYR A CA 1
ATOM 829 C C . TYR A 1 107 ? -16.269 -4.231 6.345 1.00 97.25 107 TYR A C 1
ATOM 831 O O . TYR A 1 107 ? -16.691 -4.012 7.480 1.00 97.25 107 TYR A O 1
ATOM 839 N N . GLY A 1 108 ? -16.955 -3.890 5.251 1.00 93.56 108 GLY A N 1
ATOM 840 C CA . GLY A 1 108 ? -18.242 -3.207 5.290 1.00 93.56 108 GLY A CA 1
ATOM 841 C C . GLY A 1 108 ? -18.180 -1.789 5.872 1.00 93.56 108 GLY A C 1
ATOM 842 O O . GLY A 1 108 ? -17.115 -1.212 6.111 1.00 93.56 108 GLY A O 1
ATOM 843 N N . SER A 1 109 ? -19.363 -1.212 6.082 1.00 89.56 109 SER A N 1
ATOM 844 C CA . SER A 1 109 ? -19.546 0.131 6.649 1.00 89.56 109 SER A CA 1
ATOM 845 C C . SER A 1 109 ? -19.615 0.152 8.175 1.00 89.56 109 SER A C 1
ATOM 847 O O . SER A 1 109 ? -19.604 1.230 8.768 1.00 89.56 109 SER A O 1
ATOM 849 N N . ASP A 1 110 ? -19.696 -1.015 8.810 1.00 88.50 110 ASP A N 1
ATOM 850 C CA . ASP A 1 110 ? -19.883 -1.122 10.251 1.00 88.50 110 ASP A CA 1
ATOM 851 C C . ASP A 1 110 ? -18.546 -0.920 10.959 1.00 88.50 110 ASP A C 1
ATOM 853 O O . ASP A 1 110 ? -17.628 -1.727 10.841 1.00 88.50 110 ASP A O 1
ATOM 857 N N . GLY A 1 111 ? -18.416 0.192 11.681 1.00 92.50 111 GLY A N 1
ATOM 858 C CA . GLY A 1 111 ? -17.245 0.548 12.482 1.00 92.50 111 GLY A CA 1
ATOM 859 C C . GLY A 1 111 ? -16.446 1.736 11.929 1.00 92.50 111 GLY A C 1
ATOM 860 O O . GLY A 1 111 ? -16.941 2.491 11.091 1.00 92.50 111 GLY A O 1
ATOM 861 N N . PRO A 1 112 ? -15.226 1.967 12.445 1.00 94.81 112 PRO A N 1
ATOM 862 C CA . PRO A 1 112 ? -14.424 3.119 12.050 1.00 94.81 112 PRO A CA 1
ATOM 863 C C . PRO A 1 112 ? -14.060 3.096 10.555 1.00 94.81 112 PRO A C 1
ATOM 865 O O . PRO A 1 112 ? -13.822 2.020 10.002 1.00 94.81 112 PRO A O 1
ATOM 868 N N . PRO A 1 113 ? -13.982 4.265 9.892 1.00 96.50 113 PRO A N 1
ATOM 869 C CA . PRO A 1 113 ? -13.674 4.334 8.470 1.00 96.50 113 PRO A CA 1
ATOM 870 C C . PRO A 1 113 ? -12.248 3.858 8.165 1.00 96.50 113 PRO A C 1
ATOM 872 O O . PRO A 1 113 ? -11.314 4.104 8.930 1.00 96.50 113 PRO A O 1
ATOM 875 N N . ILE A 1 114 ? -12.097 3.221 7.003 1.00 98.06 114 ILE A N 1
ATOM 876 C CA . ILE A 1 114 ? -10.808 2.870 6.401 1.00 98.06 114 ILE A CA 1
ATOM 877 C C . ILE A 1 114 ? -10.612 3.792 5.199 1.00 98.06 114 ILE A C 1
ATOM 879 O O . ILE A 1 114 ? -11.359 3.724 4.221 1.00 98.06 114 ILE A O 1
ATOM 883 N N . PHE A 1 115 ? -9.620 4.667 5.274 1.00 97.75 115 PHE A N 1
ATOM 884 C CA . PHE A 1 115 ? -9.226 5.552 4.190 1.00 97.75 115 PHE A CA 1
ATOM 885 C C . PHE A 1 115 ? -8.121 4.885 3.375 1.00 97.75 115 PHE A C 1
ATOM 887 O O . PHE A 1 115 ? -7.129 4.438 3.940 1.00 97.75 115 PHE A O 1
ATOM 894 N N . VAL A 1 116 ? -8.281 4.830 2.053 1.00 98.12 116 VAL A N 1
ATOM 895 C CA . VAL A 1 116 ? -7.256 4.299 1.142 1.00 98.12 116 VAL A CA 1
ATOM 896 C C . VAL A 1 116 ? -6.477 5.460 0.534 1.00 98.12 116 VAL A C 1
ATOM 898 O O . VAL A 1 116 ? -7.064 6.299 -0.152 1.00 98.12 116 VAL A O 1
ATOM 901 N N . GLY A 1 117 ? -5.169 5.498 0.775 1.00 97.75 117 GLY A N 1
ATOM 902 C CA . GLY A 1 117 ? -4.253 6.510 0.256 1.00 97.75 117 GLY A CA 1
ATOM 903 C C . GLY A 1 117 ? -3.278 5.945 -0.776 1.00 97.75 117 GLY A C 1
ATOM 904 O O . GLY A 1 117 ? -2.799 4.822 -0.648 1.00 97.75 117 GLY A O 1
ATOM 905 N N . GLY A 1 118 ? -2.968 6.741 -1.799 1.00 97.94 118 GLY A N 1
ATOM 906 C CA . GLY A 1 118 ? -1.897 6.428 -2.743 1.00 97.94 118 GLY A CA 1
ATOM 907 C C . GLY A 1 118 ? -0.531 6.714 -2.122 1.00 97.94 118 GLY A C 1
ATOM 908 O O . GLY A 1 118 ? -0.249 7.865 -1.791 1.00 97.94 118 GLY A O 1
ATOM 909 N N . LEU A 1 119 ? 0.318 5.698 -1.970 1.00 97.44 119 LEU A N 1
ATOM 910 C CA . LEU A 1 119 ? 1.676 5.884 -1.460 1.00 97.44 119 LEU A CA 1
ATOM 911 C C . LEU A 1 119 ? 2.614 6.340 -2.576 1.00 97.44 119 LEU A C 1
ATOM 913 O O . LEU A 1 119 ? 2.797 5.627 -3.563 1.00 97.44 119 LEU A O 1
ATOM 917 N N . ILE A 1 120 ? 3.239 7.501 -2.400 1.00 95.56 120 ILE A N 1
ATOM 918 C CA . ILE A 1 120 ? 4.202 8.064 -3.349 1.00 95.56 120 ILE A CA 1
ATOM 919 C C . ILE A 1 120 ? 5.547 8.184 -2.641 1.00 95.56 120 ILE A C 1
ATOM 921 O O . ILE A 1 120 ? 5.670 8.902 -1.650 1.00 95.56 120 ILE A O 1
ATOM 925 N N . GLY A 1 121 ? 6.544 7.458 -3.143 1.00 93.50 121 GLY A N 1
ATOM 926 C CA . GLY A 1 121 ? 7.924 7.574 -2.686 1.00 93.50 121 GLY A CA 1
ATOM 927 C C . GLY A 1 121 ? 8.718 8.636 -3.458 1.00 93.50 121 GLY A C 1
ATOM 928 O O . GLY A 1 121 ? 8.226 9.205 -4.436 1.00 93.50 121 GLY A O 1
ATOM 929 N N . PRO A 1 122 ? 9.969 8.894 -3.043 1.00 91.94 122 PRO A N 1
ATOM 930 C CA . PRO A 1 122 ? 10.882 9.773 -3.763 1.00 91.94 122 PRO A CA 1
ATOM 931 C C . PRO A 1 122 ? 11.202 9.222 -5.161 1.00 91.94 122 PRO A C 1
ATOM 933 O O . PRO A 1 122 ? 11.154 8.014 -5.412 1.00 91.94 122 PRO A O 1
ATOM 936 N N . LYS A 1 123 ? 11.570 10.121 -6.077 1.00 87.81 123 LYS A N 1
ATOM 937 C CA . LYS A 1 123 ? 11.968 9.777 -7.448 1.00 87.81 123 LYS A CA 1
ATOM 938 C C . LYS A 1 123 ? 13.224 8.888 -7.466 1.00 87.81 123 LYS A C 1
ATOM 940 O O . LYS A 1 123 ? 13.198 7.783 -8.031 1.00 87.81 123 LYS A O 1
ATOM 945 N N . GLY A 1 124 ? 14.293 9.356 -6.822 1.00 86.12 124 GLY A N 1
ATOM 946 C CA . GLY A 1 124 ? 15.585 8.681 -6.673 1.00 86.12 124 GLY A CA 1
ATOM 947 C C . GLY A 1 124 ? 15.889 8.238 -5.241 1.00 86.12 124 GLY A C 1
ATOM 948 O O . GLY A 1 124 ? 14.978 7.980 -4.449 1.00 86.12 124 GLY A O 1
ATOM 949 N N . ASP A 1 125 ? 17.174 8.115 -4.918 1.00 85.81 125 ASP A N 1
ATOM 950 C CA . ASP A 1 125 ? 17.647 7.907 -3.551 1.00 85.81 125 ASP A CA 1
ATOM 951 C C . ASP A 1 125 ? 17.467 9.184 -2.709 1.00 85.81 125 ASP A C 1
ATOM 953 O O . ASP A 1 125 ? 18.052 10.226 -2.995 1.00 85.81 125 ASP A O 1
ATOM 957 N N . ALA A 1 126 ? 16.674 9.102 -1.636 1.00 84.50 126 ALA A N 1
ATOM 958 C CA . ALA A 1 126 ? 16.402 10.239 -0.753 1.00 84.50 126 ALA A CA 1
ATOM 959 C C . ALA A 1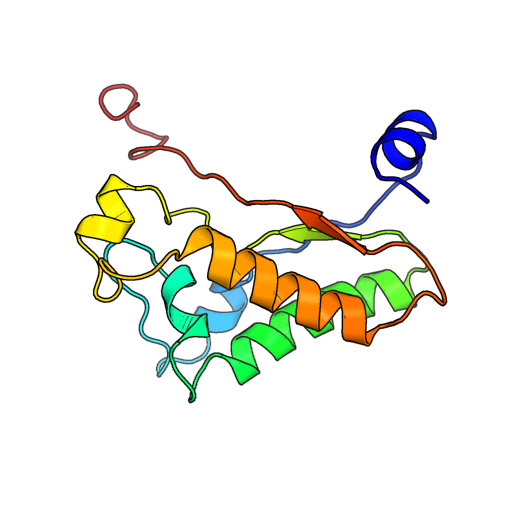 126 ? 17.638 10.737 0.019 1.00 84.50 126 ALA A C 1
ATOM 961 O O . ALA A 1 126 ? 17.593 11.819 0.602 1.00 84.50 126 ALA A O 1
ATOM 962 N N . TYR A 1 127 ? 18.729 9.968 0.029 1.00 87.31 127 TYR A N 1
ATOM 963 C CA . TYR A 1 127 ? 20.003 10.368 0.626 1.00 87.31 127 TYR A CA 1
ATOM 964 C C . TYR A 1 127 ? 20.952 11.048 -0.370 1.00 87.31 127 TYR A C 1
ATOM 966 O O . TYR A 1 127 ? 22.034 11.479 0.029 1.00 87.31 127 TYR A O 1
ATOM 974 N N . LYS A 1 128 ? 20.553 11.170 -1.642 1.00 90.94 128 LYS A N 1
ATOM 975 C CA . LYS A 1 128 ? 21.334 11.801 -2.708 1.00 90.94 128 LYS A CA 1
ATOM 976 C C . LYS A 1 128 ? 20.543 12.942 -3.347 1.00 90.94 128 LYS A C 1
ATOM 978 O O . LYS A 1 128 ? 19.708 12.698 -4.219 1.00 90.94 128 LYS A O 1
ATOM 983 N N . PRO A 1 129 ? 20.775 14.194 -2.919 1.00 86.62 129 PRO A N 1
ATOM 984 C CA . PRO A 1 129 ? 20.045 15.358 -3.420 1.00 86.62 129 PRO A CA 1
ATOM 985 C C . PRO A 1 129 ? 20.061 15.512 -4.948 1.00 86.62 129 PRO A C 1
ATOM 987 O O . PRO A 1 129 ? 19.115 16.036 -5.525 1.00 86.62 129 PRO A O 1
ATOM 990 N N . GLU A 1 130 ? 21.117 15.044 -5.610 1.00 91.38 130 GLU A N 1
ATOM 991 C CA . GLU A 1 130 ? 21.273 15.054 -7.064 1.00 91.38 130 GLU A CA 1
ATOM 992 C C . GLU A 1 130 ? 20.295 14.127 -7.809 1.00 91.38 130 GLU A C 1
ATOM 994 O O . GLU A 1 130 ? 20.095 14.295 -9.011 1.00 91.38 130 GLU A O 1
ATOM 999 N N . GLU A 1 131 ? 19.671 13.169 -7.115 1.00 82.31 131 GLU A N 1
ATOM 1000 C CA . GLU A 1 131 ? 18.688 12.235 -7.680 1.00 82.31 131 GLU A CA 1
ATOM 1001 C C . GLU A 1 131 ? 17.220 12.672 -7.444 1.00 82.31 131 GLU A C 1
ATOM 1003 O O . GLU A 1 131 ? 16.295 11.901 -7.737 1.00 82.31 131 GLU A O 1
ATOM 1008 N N . ALA A 1 132 ? 16.994 13.886 -6.917 1.00 70.12 132 ALA A N 1
ATOM 1009 C CA . ALA A 1 132 ? 15.666 14.434 -6.609 1.00 70.12 132 ALA A CA 1
ATOM 1010 C C . ALA A 1 132 ? 14.754 14.680 -7.838 1.00 70.12 132 ALA A C 1
ATOM 1012 O O . ALA A 1 132 ? 15.217 14.911 -8.988 1.00 70.12 132 ALA A O 1
#

pLDDT: mean 95.63, std 3.98, range [70.12, 98.81]

Foldseek 3Di:
DDPVVVVVVVDDADEADDLVVVQVVDVVDDAWPQFGCLCQCVPPVCVVVSLVSQLVSVVVCQVVLHEYEYEFSGQRVDLVSCCVTPNNVDPSQVSSQVSSVVSQCVVPPPTHHYHYYYHYHDQDPPVDPVRD